Protein AF-A0A7V0UDU9-F1 (afdb_monomer)

Mean predicted aligned error: 9.25 Å

Secondary structure (DSSP, 8-state):
-----------TTTTBHHHHHHHHHHHTHHHH--SSTT--EEEEEEE-TTSSEEEEEEEEEPTTS-EEEEEEEESS-BTTB-SEEEE-TT---HHHHHHHHHHHHSGGGSB----SS-SEEEEEEPPPPHHHHHHHHHHHHHHHHHHHHHSSPP--PPPPPP-

Radius of gyration: 19.04 Å; Cα contacts (8 Å, |Δi|>4): 242; chains: 1; bounding box: 35×57×77 Å

Solvent-accessible surface area (backbone atoms only — not comparable to full-atom values): 9711 Å² total; per-residue (Å²): 140,79,90,76,84,77,81,83,66,86,59,82,60,77,57,17,46,67,50,50,55,52,20,46,49,48,60,40,39,80,53,54,52,84,61,67,101,78,40,38,37,36,38,42,36,32,44,39,97,90,48,49,73,40,34,38,36,36,29,23,34,42,87,85,74,49,76,43,56,34,33,36,34,24,76,60,63,55,99,88,44,67,49,46,73,46,64,33,92,87,37,66,52,72,69,47,47,52,51,51,52,54,49,68,77,47,47,89,81,31,47,65,74,84,70,83,86,51,58,60,51,77,48,80,44,68,76,70,49,78,67,50,35,53,52,19,46,51,51,51,54,50,53,56,50,52,53,55,62,68,72,51,77,75,83,74,77,74,80,81,78,85,129

Foldseek 3Di:
DDDDDDDDDPDLVLQALVLLLLLLCLLCVVLQEPDDDWKKKKKKFFADPVQATQKIWIWIADPVGDIDTQKMAGCCDDPVGHHAIDGDPPGDDPSSSVLCVLCSVPVVRGHGDDPPVDRMDMDMHTNDDPVSNVSSVVSSVVSVVVSVVVPDDDPPPDPPDDD

Sequence (163 aa):
MLKRGLTMTPNTKDDSIERILESAVVVNWADLVAQGPNSVIHIEYGLAPEGALDYLQVWSSTKRGYWLLACSYWMSASPSHGSGVQFANGFESQPLAHILEVVMQHQNLFALPVNLGRPQGLLQIAMPTDKDSKAAAAAINYALNHVNSISSPLPTELPGICL

Structure (mmCIF, N/CA/C/O backbone):
data_AF-A0A7V0UDU9-F1
#
_entry.id   AF-A0A7V0UDU9-F1
#
loop_
_atom_site.group_PDB
_atom_site.id
_atom_site.type_symbol
_atom_site.label_atom_id
_atom_site.label_alt_id
_atom_site.label_comp_id
_atom_site.label_asym_id
_atom_site.label_entity_id
_atom_site.label_seq_id
_atom_site.pdbx_PDB_ins_code
_atom_site.Cartn_x
_atom_site.Cartn_y
_atom_site.Cartn_z
_atom_site.occupancy
_atom_site.B_iso_or_equiv
_atom_site.auth_seq_id
_atom_site.auth_comp_id
_atom_site.auth_asym_id
_atom_site.auth_atom_id
_atom_site.pdbx_PDB_model_num
ATOM 1 N N . MET A 1 1 ? -13.289 39.000 -1.589 1.00 37.94 1 MET A N 1
ATOM 2 C CA . MET A 1 1 ? -13.632 37.903 -2.519 1.00 37.94 1 MET A CA 1
ATOM 3 C C . MET A 1 1 ? -12.640 37.912 -3.673 1.00 37.94 1 MET A C 1
ATOM 5 O O . MET A 1 1 ? -12.704 38.817 -4.489 1.00 37.94 1 MET A O 1
ATOM 9 N N . LEU A 1 2 ? -11.715 36.951 -3.732 1.00 28.67 2 LEU A N 1
ATOM 10 C CA . LEU A 1 2 ? -10.886 36.703 -4.917 1.00 28.67 2 LEU A CA 1
ATOM 11 C C . LEU A 1 2 ? -11.004 35.216 -5.266 1.00 28.67 2 LEU A C 1
ATOM 13 O O . LEU A 1 2 ? -10.522 34.363 -4.525 1.00 28.67 2 LEU A O 1
ATOM 17 N N . LYS A 1 3 ? -11.672 34.916 -6.383 1.00 39.00 3 LYS A N 1
ATOM 18 C CA . LYS A 1 3 ? -11.622 33.603 -7.032 1.00 39.00 3 LYS A CA 1
ATOM 19 C C . LYS A 1 3 ? -10.259 33.494 -7.718 1.00 39.00 3 LYS A C 1
ATOM 21 O O . LYS A 1 3 ? -9.997 34.243 -8.653 1.00 39.00 3 LYS A O 1
ATOM 26 N N . ARG A 1 4 ? -9.396 32.587 -7.261 1.00 35.47 4 ARG A N 1
ATOM 27 C CA . ARG A 1 4 ? -8.240 32.137 -8.045 1.00 35.47 4 ARG A CA 1
ATOM 28 C C . ARG A 1 4 ? -8.629 30.828 -8.714 1.00 35.47 4 ARG A C 1
ATOM 30 O O . ARG A 1 4 ? -8.835 29.828 -8.035 1.00 35.47 4 ARG A O 1
ATOM 37 N N . GLY A 1 5 ? -8.793 30.880 -10.035 1.00 34.88 5 GLY A N 1
ATOM 38 C CA . GLY A 1 5 ? -8.813 29.684 -10.865 1.00 34.88 5 GLY A CA 1
ATOM 39 C C . GLY A 1 5 ? -7.456 29.005 -10.741 1.00 34.88 5 GLY A C 1
ATOM 40 O O . GLY A 1 5 ? -6.428 29.640 -10.969 1.00 34.88 5 GLY A O 1
ATOM 41 N N . LEU A 1 6 ? -7.460 27.747 -10.312 1.00 33.66 6 LEU A N 1
ATOM 42 C CA . LEU A 1 6 ? -6.266 26.924 -10.308 1.00 33.66 6 LEU A CA 1
ATOM 43 C C . LEU A 1 6 ? -6.141 26.325 -11.707 1.00 33.66 6 LEU A C 1
ATOM 45 O O . LEU A 1 6 ? -6.915 25.454 -12.097 1.00 33.66 6 LEU A O 1
ATOM 49 N N . THR A 1 7 ? -5.201 26.859 -12.478 1.00 31.38 7 THR A N 1
ATOM 50 C CA . THR A 1 7 ? -4.651 26.210 -13.666 1.00 31.38 7 THR A CA 1
ATOM 51 C C . THR A 1 7 ? -4.214 24.801 -13.288 1.00 31.38 7 THR A C 1
ATOM 53 O O . THR A 1 7 ? -3.316 24.620 -12.467 1.00 31.38 7 THR A O 1
ATOM 56 N N . MET A 1 8 ? -4.897 23.821 -13.868 1.00 35.00 8 MET A N 1
ATOM 57 C CA . MET A 1 8 ? -4.649 22.398 -13.714 1.00 35.00 8 MET A CA 1
ATOM 58 C C . MET A 1 8 ? -3.386 22.050 -14.507 1.00 35.00 8 MET A C 1
ATOM 60 O O . MET A 1 8 ? -3.442 21.676 -15.674 1.00 35.00 8 MET A O 1
ATOM 64 N N . THR A 1 9 ? -2.222 22.257 -13.896 1.00 30.61 9 THR A N 1
ATOM 65 C CA . THR A 1 9 ? -1.012 21.547 -14.315 1.00 30.61 9 THR A CA 1
ATOM 66 C C . THR A 1 9 ? -1.214 20.079 -13.933 1.00 30.61 9 THR A C 1
ATOM 68 O O . THR A 1 9 ? -1.550 19.850 -12.768 1.00 30.61 9 THR A O 1
ATOM 71 N N . PRO A 1 10 ? -1.053 19.098 -14.842 1.00 37.53 10 PRO A N 1
ATOM 72 C CA . PRO A 1 10 ? -1.081 17.691 -14.461 1.00 37.53 10 PRO A CA 1
ATOM 73 C C . PRO A 1 10 ? 0.034 17.490 -13.438 1.00 37.53 10 PRO A C 1
ATOM 75 O O . PRO A 1 10 ? 1.220 17.647 -13.727 1.00 37.53 10 PRO A O 1
ATOM 78 N N . ASN A 1 11 ? -0.374 17.297 -12.193 1.00 39.25 11 ASN A N 1
ATOM 79 C CA . ASN A 1 11 ? 0.521 17.135 -11.074 1.00 39.25 11 ASN A CA 1
ATOM 80 C C . ASN A 1 11 ? 1.113 15.734 -11.226 1.00 39.25 11 ASN A C 1
ATOM 82 O O . ASN A 1 11 ? 0.418 14.744 -11.045 1.00 39.25 11 ASN A O 1
ATOM 86 N N . THR A 1 12 ? 2.393 15.632 -11.570 1.00 48.03 12 THR A N 1
ATOM 87 C CA . THR A 1 12 ? 3.122 14.364 -11.773 1.00 48.03 12 THR A CA 1
ATOM 88 C C . THR A 1 12 ? 3.185 13.461 -10.528 1.00 48.03 12 THR A C 1
ATOM 90 O O . THR A 1 12 ? 3.803 12.403 -10.563 1.00 48.03 12 THR A O 1
ATOM 93 N N . LYS A 1 13 ? 2.550 13.865 -9.419 1.00 51.09 13 LYS A N 1
ATOM 94 C CA . LYS A 1 13 ? 2.346 13.070 -8.202 1.00 51.09 13 LYS A CA 1
ATOM 95 C C . LYS A 1 13 ? 1.050 12.260 -8.190 1.00 51.09 13 LYS A C 1
ATOM 97 O O . LYS A 1 13 ? 0.936 11.377 -7.347 1.00 51.09 13 LYS A O 1
ATOM 102 N N . ASP A 1 14 ? 0.086 12.558 -9.058 1.00 62.94 14 ASP A N 1
ATOM 103 C CA . ASP A 1 14 ? -1.232 11.917 -8.976 1.00 62.94 14 ASP A CA 1
ATOM 104 C C . ASP A 1 14 ? -1.187 10.451 -9.463 1.00 62.94 14 ASP A C 1
ATOM 106 O O . ASP A 1 14 ? -1.946 9.627 -8.958 1.00 62.94 14 ASP A O 1
ATOM 110 N N . ASP A 1 15 ? -0.205 10.108 -10.309 1.00 76.62 15 ASP A N 1
ATOM 111 C CA . ASP A 1 15 ? 0.033 8.756 -10.845 1.00 76.62 15 ASP A CA 1
ATOM 112 C C . ASP A 1 15 ? 1.286 8.071 -10.249 1.00 76.62 15 ASP A C 1
ATOM 114 O O . ASP A 1 15 ? 1.817 7.112 -10.818 1.00 76.62 15 ASP A O 1
ATOM 118 N N . SER A 1 16 ? 1.832 8.575 -9.132 1.00 90.94 16 SER A N 1
ATOM 119 C CA . SER A 1 16 ? 3.006 7.938 -8.519 1.00 90.94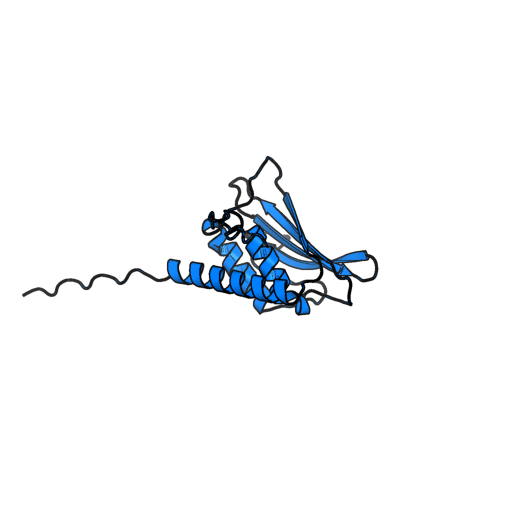 16 SER A CA 1
ATOM 120 C C . SER A 1 16 ? 2.630 6.637 -7.817 1.00 90.94 16 SER A C 1
ATOM 122 O O . SER A 1 16 ? 1.581 6.538 -7.176 1.00 90.94 16 SER A O 1
ATOM 124 N N . ILE A 1 17 ? 3.516 5.639 -7.879 1.00 92.81 17 ILE A N 1
ATOM 125 C CA . ILE A 1 17 ? 3.255 4.353 -7.222 1.00 92.81 17 ILE A CA 1
ATOM 126 C C . ILE A 1 17 ? 3.085 4.529 -5.709 1.00 92.81 17 ILE A C 1
ATOM 128 O O . ILE A 1 17 ? 2.211 3.913 -5.111 1.00 92.81 17 ILE A O 1
ATOM 132 N N . GLU A 1 18 ? 3.834 5.449 -5.095 1.00 93.44 18 GLU A N 1
ATOM 133 C CA . GLU A 1 18 ? 3.696 5.784 -3.674 1.00 93.44 18 GLU A CA 1
ATOM 134 C C . GLU A 1 18 ? 2.290 6.289 -3.335 1.00 93.44 18 GLU A C 1
ATOM 136 O O . GLU A 1 18 ? 1.723 5.901 -2.315 1.00 93.44 18 GLU A O 1
ATOM 141 N N . ARG A 1 19 ? 1.694 7.114 -4.207 1.00 93.81 19 ARG A N 1
ATOM 142 C CA . ARG A 1 19 ? 0.342 7.645 -4.015 1.00 93.81 19 ARG A CA 1
ATOM 143 C C . ARG A 1 19 ? -0.720 6.559 -4.144 1.00 93.81 19 ARG A C 1
ATOM 145 O O . ARG A 1 19 ? -1.710 6.570 -3.407 1.00 93.81 19 ARG A O 1
ATOM 152 N N . ILE A 1 20 ? -0.516 5.618 -5.061 1.00 95.75 20 ILE A N 1
ATOM 153 C CA . ILE A 1 20 ? -1.393 4.458 -5.231 1.00 95.75 20 ILE A CA 1
ATOM 154 C C . ILE A 1 20 ? -1.279 3.511 -4.031 1.00 95.75 20 ILE A C 1
ATOM 156 O O . ILE A 1 20 ? -2.306 3.085 -3.508 1.00 95.75 20 ILE A O 1
ATOM 160 N N . LEU A 1 21 ? -0.069 3.252 -3.528 1.00 96.06 21 LEU A N 1
ATOM 161 C CA . LEU A 1 21 ? 0.158 2.446 -2.324 1.00 96.06 21 LEU A CA 1
ATOM 162 C C . LEU A 1 21 ? -0.465 3.092 -1.075 1.00 96.06 21 LEU A C 1
ATOM 164 O O . LEU A 1 21 ? -1.144 2.414 -0.303 1.00 96.06 21 LEU A O 1
ATOM 168 N N . GLU A 1 22 ? -0.310 4.409 -0.908 1.00 96.50 22 GLU A N 1
ATOM 169 C CA . GLU A 1 22 ? -0.993 5.176 0.141 1.00 96.50 22 GLU A CA 1
ATOM 170 C C . GLU A 1 22 ? -2.517 5.014 0.036 1.00 96.50 22 GLU A C 1
ATOM 172 O O . GLU A 1 22 ? -3.188 4.683 1.014 1.00 96.50 22 GLU A O 1
ATOM 177 N N . SER A 1 23 ? -3.063 5.183 -1.171 1.00 97.00 23 SER A N 1
ATOM 178 C CA . SER A 1 23 ? -4.500 5.057 -1.427 1.00 97.00 23 SER A CA 1
ATOM 179 C C . SER A 1 23 ? -5.016 3.639 -1.162 1.00 97.00 23 SER A C 1
ATOM 181 O O . SER A 1 23 ? -6.111 3.479 -0.626 1.00 97.00 23 SER A O 1
ATOM 183 N N . ALA A 1 24 ? -4.225 2.610 -1.476 1.00 97.06 24 ALA A N 1
ATOM 184 C CA . ALA A 1 24 ? -4.573 1.214 -1.229 1.00 97.06 24 ALA A CA 1
ATOM 185 C C . ALA A 1 24 ? -4.740 0.947 0.271 1.00 97.06 24 ALA A C 1
ATOM 187 O O . ALA A 1 24 ? -5.724 0.336 0.686 1.00 97.06 24 ALA A O 1
ATOM 188 N N . VAL A 1 25 ? -3.824 1.465 1.092 1.00 96.25 25 VAL A N 1
ATOM 189 C CA . VAL A 1 25 ? -3.932 1.388 2.553 1.00 96.25 25 VAL A CA 1
ATOM 190 C C . VAL A 1 25 ? -5.138 2.171 3.067 1.00 96.25 25 VAL A C 1
ATOM 192 O O . VAL A 1 25 ? -5.873 1.662 3.909 1.00 96.25 25 VAL A O 1
ATOM 195 N N . VAL A 1 26 ? -5.377 3.382 2.558 1.00 96.06 26 VAL A N 1
ATOM 196 C CA . VAL A 1 26 ? -6.511 4.218 2.987 1.00 96.06 26 VAL A CA 1
ATOM 197 C C . VAL A 1 26 ? -7.857 3.541 2.702 1.00 96.06 26 VAL A C 1
ATOM 199 O O . VAL A 1 26 ? -8.735 3.543 3.562 1.00 96.06 26 VAL A O 1
ATOM 202 N N . VAL A 1 27 ? -8.030 2.931 1.526 1.00 96.50 27 VAL A N 1
ATOM 203 C CA . VAL A 1 27 ? -9.276 2.225 1.167 1.00 96.50 27 VAL A CA 1
ATOM 204 C C . VAL A 1 27 ? -9.492 0.983 2.036 1.00 96.50 27 VAL A C 1
ATOM 206 O O . VAL A 1 27 ? -10.629 0.673 2.381 1.00 96.50 27 VAL A O 1
ATOM 209 N N . ASN A 1 28 ? -8.413 0.309 2.438 1.00 96.06 28 ASN A N 1
ATOM 210 C CA . ASN A 1 28 ? -8.456 -0.915 3.244 1.00 96.06 28 ASN A CA 1
ATOM 211 C C . ASN A 1 28 ? -8.161 -0.658 4.730 1.00 96.06 28 ASN A C 1
ATOM 213 O O . ASN A 1 28 ? -7.767 -1.562 5.465 1.00 96.06 28 ASN A O 1
ATOM 217 N N . TRP A 1 29 ? -8.356 0.580 5.193 1.00 93.75 29 TRP A N 1
ATOM 218 C CA . TRP A 1 29 ? -7.988 0.997 6.545 1.00 93.75 29 TRP A CA 1
ATOM 219 C C . TRP A 1 29 ? -8.661 0.151 7.633 1.00 93.75 29 TRP A C 1
ATOM 221 O O . TRP A 1 29 ? -8.031 -0.192 8.629 1.00 93.75 29 TRP A O 1
ATOM 231 N N . ALA A 1 30 ? -9.932 -0.216 7.436 1.00 92.06 30 ALA A N 1
ATOM 232 C CA . ALA A 1 30 ? -10.698 -1.006 8.401 1.00 92.06 30 ALA A CA 1
ATOM 233 C C . ALA A 1 30 ? -10.084 -2.391 8.666 1.00 92.06 30 ALA A C 1
ATOM 235 O O . ALA A 1 30 ? -10.114 -2.853 9.805 1.00 92.06 30 ALA A O 1
ATOM 236 N N . ASP A 1 31 ? -9.482 -3.005 7.647 1.00 92.19 31 ASP A N 1
ATOM 237 C CA . ASP A 1 31 ? -8.863 -4.330 7.747 1.00 92.19 31 ASP A CA 1
ATOM 238 C C . ASP A 1 31 ? -7.454 -4.263 8.354 1.00 92.19 31 ASP A C 1
ATOM 240 O O . ASP A 1 31 ? -6.938 -5.248 8.879 1.00 92.19 31 ASP A O 1
ATOM 244 N N . LEU A 1 32 ? -6.813 -3.093 8.280 1.00 90.00 32 LEU A N 1
ATOM 245 C CA . LEU A 1 32 ? -5.419 -2.888 8.671 1.00 90.00 32 LEU A CA 1
ATOM 246 C C . LEU A 1 32 ? -5.245 -2.296 10.069 1.00 90.00 32 LEU A C 1
ATOM 248 O O . LEU A 1 32 ? -4.126 -2.241 10.574 1.00 90.00 32 LEU A O 1
ATOM 252 N N . VAL A 1 33 ? -6.317 -1.850 10.720 1.00 83.88 33 VAL A N 1
ATOM 253 C CA . VAL A 1 33 ? -6.231 -1.285 12.067 1.00 83.88 33 VAL A CA 1
ATOM 254 C C . VAL A 1 33 ? -6.563 -2.341 13.099 1.00 83.88 33 VAL A C 1
ATOM 256 O O . VAL A 1 33 ? -7.725 -2.638 13.360 1.00 83.88 33 VAL A O 1
ATOM 259 N N . ALA A 1 34 ? -5.522 -2.846 13.762 1.00 66.56 34 ALA A N 1
ATOM 260 C CA . ALA A 1 34 ? -5.706 -3.859 14.789 1.00 66.56 34 ALA A CA 1
ATOM 261 C C . ALA A 1 34 ? -6.596 -3.356 15.933 1.00 66.56 34 ALA A C 1
ATOM 263 O O . ALA A 1 34 ? -7.490 -4.086 16.342 1.00 66.56 34 ALA A O 1
ATOM 264 N N . GLN A 1 35 ? -6.372 -2.155 16.495 1.00 61.16 35 GLN A N 1
ATOM 265 C CA . GLN A 1 35 ? -7.097 -1.707 17.696 1.00 61.16 35 GLN A CA 1
ATOM 266 C C . GLN A 1 35 ? -7.074 -0.171 17.897 1.00 61.16 35 GLN A C 1
ATOM 268 O O . GLN A 1 35 ? -6.187 0.351 18.566 1.00 61.16 35 GLN A O 1
ATOM 273 N N . GLY A 1 36 ? -8.120 0.552 17.479 1.00 61.81 36 GLY A N 1
ATOM 274 C CA . GLY A 1 36 ? -8.524 1.847 18.070 1.00 61.81 36 GLY A CA 1
ATOM 275 C C . GLY A 1 36 ? -8.105 3.162 17.375 1.00 61.81 36 GLY A C 1
ATOM 276 O O . GLY A 1 36 ? -7.397 3.149 16.377 1.00 61.81 36 GLY A O 1
ATOM 277 N N . PRO A 1 37 ? -8.556 4.317 17.916 1.00 61.66 37 PRO A N 1
ATOM 278 C CA . PRO A 1 37 ? -8.733 5.577 17.171 1.00 61.66 37 PRO A CA 1
ATOM 279 C C . PRO A 1 37 ? -7.474 6.415 16.870 1.00 61.66 37 PRO A C 1
ATOM 281 O O . PRO A 1 37 ? -7.613 7.563 16.482 1.00 61.66 37 PRO A O 1
ATOM 284 N N . ASN A 1 38 ? -6.260 5.881 17.021 1.00 71.69 38 ASN A N 1
ATOM 285 C CA . ASN A 1 38 ? -5.005 6.605 16.739 1.00 71.69 38 ASN A CA 1
ATOM 286 C C . ASN A 1 38 ? -3.973 5.709 16.039 1.00 71.69 38 ASN A C 1
ATOM 288 O O . ASN A 1 38 ? -2.765 5.851 16.242 1.00 71.69 38 ASN A O 1
ATOM 292 N N . SER A 1 39 ? -4.441 4.723 15.280 1.00 81.62 39 SER A N 1
ATOM 293 C CA . SER A 1 39 ? -3.550 3.891 14.489 1.00 81.62 39 SER A CA 1
ATOM 294 C C . SER A 1 39 ? -2.872 4.720 13.405 1.00 81.62 39 SER A C 1
ATOM 296 O O . SER A 1 39 ? -3.452 5.607 12.780 1.00 81.62 39 SER A O 1
ATOM 298 N N . VAL A 1 40 ? -1.605 4.408 13.205 1.00 90.62 40 VAL A N 1
ATOM 299 C CA . VAL A 1 40 ? -0.784 4.896 12.111 1.00 90.62 40 VAL A CA 1
ATOM 300 C C . VAL A 1 40 ? -0.378 3.658 11.344 1.00 90.62 40 VAL A C 1
ATOM 302 O O . VAL A 1 40 ? -0.020 2.648 11.952 1.00 90.62 40 VAL A O 1
ATOM 305 N N . ILE A 1 41 ? -0.436 3.732 10.026 1.00 93.69 41 ILE A N 1
ATOM 306 C CA . ILE A 1 41 ? 0.117 2.700 9.163 1.00 93.69 41 ILE A CA 1
ATOM 307 C C . ILE A 1 41 ? 1.386 3.262 8.548 1.00 93.69 41 ILE A C 1
ATOM 309 O O . ILE A 1 41 ? 1.443 4.444 8.212 1.00 93.69 41 ILE A O 1
ATOM 313 N N . HIS A 1 42 ? 2.412 2.436 8.413 1.00 94.69 42 HIS A N 1
ATOM 314 C CA . HIS A 1 42 ? 3.516 2.771 7.530 1.00 94.69 42 HIS A CA 1
ATOM 315 C C . HIS A 1 42 ? 3.724 1.699 6.470 1.00 94.69 42 HIS A C 1
ATOM 317 O O . HIS A 1 42 ? 3.366 0.533 6.645 1.00 94.69 42 HIS A O 1
ATOM 323 N N . ILE A 1 43 ? 4.267 2.142 5.350 1.00 96.25 43 ILE A N 1
ATOM 324 C CA . ILE A 1 43 ? 4.623 1.314 4.216 1.00 96.25 43 ILE A CA 1
ATOM 325 C C . ILE A 1 43 ? 6.128 1.439 4.059 1.00 96.25 43 ILE A C 1
ATOM 327 O O . ILE A 1 43 ? 6.618 2.522 3.745 1.00 96.25 43 ILE A O 1
ATOM 331 N N . GLU A 1 44 ? 6.847 0.352 4.288 1.00 96.62 44 GLU A N 1
ATOM 332 C CA . GLU A 1 44 ? 8.259 0.234 3.946 1.00 96.62 44 GLU A CA 1
ATOM 333 C C . GLU A 1 44 ? 8.377 -0.452 2.588 1.00 96.62 44 GLU A C 1
ATOM 335 O O . GLU A 1 44 ? 7.662 -1.414 2.316 1.00 96.62 44 GLU A O 1
ATOM 340 N N . TYR A 1 45 ? 9.262 0.029 1.725 1.00 95.56 45 TYR A N 1
ATOM 341 C CA . TYR A 1 45 ? 9.533 -0.623 0.450 1.00 95.56 45 TYR A CA 1
ATOM 342 C C . TYR A 1 45 ? 11.014 -0.546 0.104 1.00 95.56 45 TYR A C 1
ATOM 344 O O . TYR A 1 45 ? 11.705 0.405 0.476 1.00 95.56 45 TYR A O 1
ATOM 352 N N . GLY A 1 46 ? 11.489 -1.548 -0.627 1.00 93.50 46 GLY A N 1
ATOM 353 C CA . GLY A 1 46 ? 12.837 -1.587 -1.181 1.00 93.50 46 GLY A CA 1
ATOM 354 C C . GLY A 1 46 ? 12.818 -1.505 -2.696 1.00 93.50 46 GLY A C 1
ATOM 355 O O . GLY A 1 46 ? 11.873 -1.969 -3.332 1.00 93.50 46 GLY A O 1
ATOM 356 N N . LEU A 1 47 ? 13.868 -0.924 -3.268 1.00 91.75 47 LEU A N 1
ATOM 357 C CA . LEU A 1 47 ? 14.071 -0.837 -4.707 1.00 91.75 47 LEU A CA 1
ATOM 358 C C . LEU A 1 47 ? 15.130 -1.843 -5.158 1.00 91.75 47 LEU A C 1
ATOM 360 O O . LEU A 1 47 ? 16.199 -1.951 -4.553 1.00 91.75 47 LEU A O 1
ATOM 364 N N . ALA A 1 48 ? 14.852 -2.515 -6.267 1.00 89.31 48 ALA A N 1
ATOM 365 C CA . ALA A 1 48 ? 15.837 -3.277 -7.012 1.00 89.31 48 ALA A CA 1
ATOM 366 C C . ALA A 1 48 ? 16.868 -2.332 -7.675 1.00 89.31 48 ALA A C 1
ATOM 368 O O . ALA A 1 48 ? 16.611 -1.127 -7.812 1.00 89.31 48 ALA A O 1
ATOM 369 N N . PRO A 1 49 ? 18.043 -2.832 -8.108 1.00 84.94 49 PRO A N 1
ATOM 370 C CA . PRO A 1 49 ? 19.064 -2.018 -8.779 1.00 84.94 49 PRO A CA 1
ATOM 371 C C . PRO A 1 49 ? 18.556 -1.236 -10.003 1.00 84.94 49 PRO A C 1
ATOM 373 O O . PRO A 1 49 ? 19.031 -0.136 -10.275 1.00 84.94 49 PRO A O 1
ATOM 376 N N . GLU A 1 50 ? 17.574 -1.781 -10.717 1.00 84.44 50 GLU A N 1
ATOM 377 C CA . GLU A 1 50 ? 16.884 -1.170 -11.857 1.00 84.44 50 GLU A CA 1
ATOM 378 C C . GLU A 1 50 ? 15.894 -0.055 -11.473 1.00 84.44 50 GLU A C 1
ATOM 380 O O . GLU A 1 50 ? 15.395 0.653 -12.345 1.00 84.44 50 GLU A O 1
ATOM 385 N N . GLY A 1 51 ? 15.622 0.127 -10.178 1.00 85.38 51 GLY A N 1
ATOM 386 C CA . GLY A 1 51 ? 14.761 1.179 -9.638 1.00 85.38 51 GLY A CA 1
ATOM 387 C C . GLY A 1 51 ? 13.287 0.802 -9.462 1.00 85.38 51 GLY A C 1
ATOM 388 O O . GLY A 1 51 ? 12.536 1.615 -8.926 1.00 85.38 51 GLY A O 1
ATOM 389 N N . ALA A 1 52 ? 12.868 -0.402 -9.865 1.00 90.81 52 ALA A N 1
ATOM 390 C CA . ALA A 1 52 ? 11.545 -0.948 -9.546 1.00 90.81 52 ALA A CA 1
ATOM 391 C C . ALA A 1 52 ? 11.449 -1.342 -8.063 1.00 90.81 52 ALA A C 1
ATOM 393 O O . ALA A 1 52 ? 12.471 -1.621 -7.438 1.00 90.81 52 ALA A O 1
ATOM 394 N N . LEU A 1 53 ? 10.243 -1.383 -7.490 1.00 93.62 53 LEU A N 1
ATOM 395 C CA . LEU A 1 53 ? 10.054 -1.902 -6.135 1.00 93.62 53 LEU A CA 1
ATOM 396 C C . LEU A 1 53 ? 10.267 -3.417 -6.146 1.00 93.62 53 LEU A C 1
ATOM 398 O O . LEU A 1 53 ? 9.598 -4.137 -6.885 1.00 93.62 53 LEU A O 1
ATOM 402 N N . ASP A 1 54 ? 11.168 -3.880 -5.288 1.00 93.94 54 ASP A N 1
ATOM 403 C CA . ASP A 1 54 ? 11.481 -5.295 -5.069 1.00 93.94 54 ASP A CA 1
ATOM 404 C C . ASP A 1 54 ? 10.575 -5.908 -3.993 1.00 93.94 54 ASP A C 1
ATOM 406 O O . ASP A 1 54 ? 10.093 -7.039 -4.107 1.00 93.94 54 ASP A O 1
ATOM 410 N N . TYR A 1 55 ? 10.282 -5.121 -2.955 1.00 95.94 55 TYR A N 1
ATOM 411 C CA . TYR A 1 55 ? 9.419 -5.538 -1.860 1.00 95.94 55 TYR A CA 1
ATOM 412 C C . TYR A 1 55 ? 8.623 -4.383 -1.265 1.00 95.94 55 TYR A C 1
ATOM 414 O O . TYR A 1 55 ? 8.982 -3.212 -1.394 1.00 95.94 55 TYR A O 1
ATOM 422 N N . LEU A 1 56 ? 7.564 -4.755 -0.553 1.00 96.81 56 LEU A N 1
ATOM 423 C CA . LEU A 1 56 ? 6.692 -3.886 0.221 1.00 96.81 56 LEU A CA 1
ATOM 424 C C . LEU A 1 56 ? 6.376 -4.547 1.565 1.00 96.81 56 LEU A C 1
ATOM 426 O O . LEU A 1 56 ? 6.119 -5.747 1.625 1.00 96.81 56 LEU A O 1
ATOM 430 N N . GLN A 1 57 ? 6.308 -3.771 2.637 1.00 97.88 57 GLN A N 1
ATOM 431 C CA . GLN A 1 57 ? 5.795 -4.195 3.932 1.00 97.88 57 GLN A CA 1
ATOM 432 C C . GLN A 1 57 ? 4.856 -3.131 4.490 1.00 97.88 57 GLN A C 1
ATOM 434 O O . GLN A 1 57 ? 5.217 -1.962 4.606 1.00 97.88 57 GLN A O 1
ATOM 439 N N . VAL A 1 58 ? 3.647 -3.544 4.855 1.00 97.44 58 VAL A N 1
ATOM 440 C CA . VAL A 1 58 ? 2.644 -2.696 5.495 1.00 97.44 58 VAL A CA 1
ATOM 441 C C . VAL A 1 58 ? 2.620 -3.040 6.971 1.00 97.44 58 VAL A C 1
ATOM 443 O O . VAL A 1 58 ? 2.369 -4.192 7.334 1.00 97.44 58 VAL A O 1
ATOM 446 N N . TRP A 1 59 ? 2.826 -2.050 7.834 1.00 96.00 59 TRP A N 1
ATOM 447 C CA . TRP A 1 59 ? 2.750 -2.259 9.273 1.00 96.00 59 TRP A CA 1
ATOM 448 C C . TRP A 1 59 ? 1.753 -1.328 9.935 1.00 96.00 59 TRP A C 1
ATOM 450 O O . TRP A 1 59 ? 1.694 -0.135 9.644 1.00 96.00 59 TRP A O 1
ATOM 460 N N . SER A 1 60 ? 1.012 -1.884 10.887 1.00 93.44 60 SER A N 1
ATOM 461 C CA . SER A 1 60 ? 0.074 -1.155 11.729 1.00 93.44 60 SER A CA 1
ATOM 462 C C . SER A 1 60 ? 0.707 -0.859 13.077 1.00 93.44 60 SER A C 1
ATOM 464 O O . SER A 1 60 ? 1.250 -1.750 13.738 1.00 93.44 60 SER A O 1
ATOM 466 N N . SER A 1 61 ? 0.555 0.375 13.546 1.00 91.00 61 SER A N 1
ATOM 467 C CA . SER A 1 61 ? 0.842 0.705 14.934 1.00 91.00 61 SER A CA 1
ATOM 468 C C . SER A 1 61 ? -0.229 0.123 15.858 1.00 91.00 61 SER A C 1
ATOM 470 O O . SER A 1 61 ? -1.398 -0.054 15.498 1.00 91.00 61 SER A O 1
ATOM 472 N N . THR A 1 62 ? 0.181 -0.192 17.080 1.00 84.81 62 THR A N 1
ATOM 473 C CA . THR A 1 62 ? -0.705 -0.617 18.165 1.00 84.81 62 THR A CA 1
ATOM 474 C C . THR A 1 62 ? -0.935 0.531 19.143 1.00 84.81 62 THR A C 1
ATOM 476 O O . THR A 1 62 ? -0.125 1.453 19.241 1.00 84.81 62 THR A O 1
ATOM 479 N N . LYS A 1 63 ? -1.975 0.432 19.985 1.00 79.75 63 LYS A N 1
ATOM 480 C CA . LYS A 1 63 ? -2.210 1.396 21.084 1.00 79.75 63 LYS A CA 1
ATOM 481 C C . LYS A 1 63 ? -1.015 1.567 22.030 1.00 79.75 63 LYS A C 1
ATOM 483 O O . LYS A 1 63 ? -0.934 2.569 22.728 1.00 79.75 63 LYS A O 1
ATOM 488 N N . ARG A 1 64 ? -0.129 0.568 22.102 1.00 80.62 64 ARG A N 1
ATOM 489 C CA . ARG A 1 64 ? 1.051 0.559 22.979 1.00 80.62 64 ARG A CA 1
ATOM 490 C C . ARG A 1 64 ? 2.321 1.069 22.287 1.00 80.62 64 ARG A C 1
ATOM 492 O O . ARG A 1 64 ? 3.376 1.048 22.904 1.00 80.62 64 ARG A O 1
ATOM 499 N N . GLY A 1 65 ? 2.226 1.511 21.031 1.00 81.12 65 GLY A N 1
ATOM 500 C CA . GLY A 1 65 ? 3.346 2.078 20.276 1.00 81.12 65 GLY A CA 1
ATOM 501 C C . GLY A 1 65 ? 4.258 1.057 19.587 1.00 81.12 65 GLY A C 1
ATOM 502 O O . GLY A 1 65 ? 5.239 1.459 18.972 1.00 81.12 65 GLY A O 1
ATOM 503 N N . TYR A 1 66 ? 3.949 -0.243 19.651 1.00 86.75 66 TYR A N 1
ATOM 504 C CA . TYR A 1 66 ? 4.643 -1.266 18.857 1.00 86.75 66 TYR A CA 1
ATOM 505 C C . TYR A 1 66 ? 4.057 -1.369 17.448 1.00 86.75 66 TYR A C 1
ATOM 507 O O . TYR A 1 66 ? 2.876 -1.063 17.259 1.00 86.75 66 TYR A O 1
ATOM 515 N N . TRP A 1 67 ? 4.861 -1.859 16.505 1.00 91.81 67 TRP A N 1
ATOM 516 C CA . TRP A 1 67 ? 4.481 -2.104 15.114 1.00 91.81 67 TRP A CA 1
ATOM 517 C C . TRP A 1 67 ? 4.230 -3.590 14.874 1.00 91.81 67 TRP A C 1
ATOM 519 O O . TRP A 1 67 ? 5.029 -4.431 15.284 1.00 91.81 67 TRP A O 1
ATOM 529 N N . LEU A 1 68 ? 3.122 -3.906 14.209 1.00 93.56 68 LEU A N 1
ATOM 530 C CA . LEU A 1 68 ? 2.795 -5.254 13.756 1.00 93.56 68 LEU A CA 1
ATOM 531 C C . LEU A 1 68 ? 2.782 -5.274 12.233 1.00 93.56 68 LEU A C 1
ATOM 533 O O . LEU A 1 68 ? 2.101 -4.456 11.615 1.00 93.56 68 LEU A O 1
ATOM 537 N N . LEU A 1 69 ? 3.506 -6.224 11.640 1.00 95.56 69 LEU A N 1
ATOM 538 C CA . LEU A 1 69 ? 3.451 -6.464 10.201 1.00 95.56 69 LEU A CA 1
ATOM 539 C C . LEU A 1 69 ? 2.041 -6.941 9.843 1.00 95.56 69 LEU A C 1
ATOM 541 O O . LEU A 1 69 ? 1.612 -7.986 10.334 1.00 95.56 69 LEU A O 1
ATOM 545 N N . ALA A 1 70 ? 1.332 -6.181 9.016 1.00 95.62 70 ALA A N 1
ATOM 546 C CA . ALA A 1 70 ? 0.022 -6.567 8.513 1.00 95.62 70 ALA A CA 1
ATOM 547 C C . ALA A 1 70 ? 0.174 -7.488 7.305 1.00 95.62 70 ALA A C 1
ATOM 549 O O . ALA A 1 70 ? -0.336 -8.608 7.303 1.00 95.62 70 ALA A O 1
ATOM 550 N N . CYS A 1 71 ? 0.948 -7.050 6.315 1.00 97.25 71 CYS A N 1
ATOM 551 C CA . CYS A 1 71 ? 1.323 -7.875 5.179 1.00 97.25 71 CYS A CA 1
ATOM 552 C C . CYS A 1 71 ? 2.659 -7.452 4.577 1.00 97.25 71 CYS A C 1
ATOM 554 O O . CYS A 1 71 ? 3.133 -6.333 4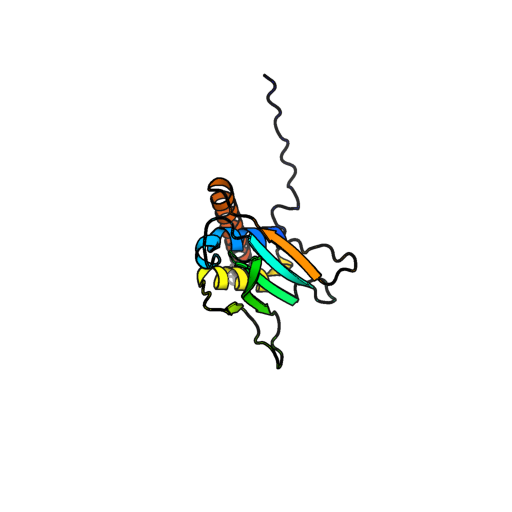.771 1.00 97.25 71 CYS A O 1
ATOM 556 N N . SER A 1 72 ? 3.249 -8.365 3.819 1.00 97.69 72 SER A N 1
ATOM 557 C CA . SER A 1 72 ? 4.370 -8.101 2.927 1.00 97.69 72 SER A CA 1
ATOM 558 C C . SER A 1 72 ? 4.015 -8.496 1.503 1.00 97.69 72 SER A C 1
ATOM 560 O O . SER A 1 72 ? 3.223 -9.415 1.307 1.00 97.69 72 SER A O 1
ATOM 562 N N . TYR A 1 73 ? 4.643 -7.851 0.531 1.00 97.88 73 TYR A N 1
ATOM 563 C CA . TYR A 1 73 ? 4.661 -8.275 -0.858 1.00 97.88 73 TYR A CA 1
ATOM 564 C C . TYR A 1 73 ? 6.109 -8.393 -1.325 1.00 97.88 73 TYR A C 1
ATOM 566 O O . TYR A 1 73 ? 6.895 -7.473 -1.097 1.00 97.88 73 TYR A O 1
ATOM 574 N N . TRP A 1 74 ? 6.443 -9.481 -2.013 1.00 97.25 74 TRP A N 1
ATOM 575 C CA . TRP A 1 74 ? 7.754 -9.673 -2.637 1.00 97.25 74 TRP A CA 1
ATOM 576 C C . TRP A 1 74 ? 7.602 -9.947 -4.131 1.00 97.25 74 TRP A C 1
ATOM 578 O O . TRP A 1 74 ? 6.783 -10.779 -4.522 1.00 97.25 74 TRP A O 1
ATOM 588 N N . MET A 1 75 ? 8.404 -9.285 -4.969 1.00 95.69 75 MET A N 1
ATOM 589 C CA . MET A 1 75 ? 8.403 -9.541 -6.416 1.00 95.69 75 MET A CA 1
ATOM 590 C C . MET A 1 75 ? 8.918 -10.942 -6.756 1.00 95.69 75 MET A C 1
ATOM 592 O O . MET A 1 75 ? 8.429 -11.573 -7.690 1.00 95.69 75 MET A O 1
ATOM 596 N N . SER A 1 76 ? 9.882 -11.444 -5.983 1.00 93.19 76 SER A N 1
ATOM 597 C CA . SER A 1 76 ? 10.497 -12.757 -6.179 1.00 93.19 76 SER A CA 1
ATOM 598 C C . SER A 1 76 ? 10.497 -13.566 -4.888 1.00 93.19 76 SER A C 1
ATOM 600 O O . SER A 1 76 ? 10.611 -13.020 -3.795 1.00 93.19 76 SER A O 1
ATOM 602 N N . ALA A 1 77 ? 10.381 -14.886 -5.016 1.00 93.44 77 ALA A N 1
ATOM 603 C CA . ALA A 1 77 ? 10.490 -15.789 -3.880 1.00 93.44 77 ALA A CA 1
ATOM 604 C C . ALA A 1 77 ? 11.961 -16.019 -3.504 1.00 93.44 77 ALA A C 1
ATOM 606 O O . ALA A 1 77 ? 12.848 -16.050 -4.359 1.00 93.44 77 ALA A O 1
ATOM 607 N N . SER A 1 78 ? 12.207 -16.272 -2.224 1.00 91.06 78 SER A N 1
ATOM 608 C CA . SER A 1 78 ? 13.496 -16.702 -1.689 1.00 91.06 78 SER A CA 1
ATOM 609 C C . SER A 1 78 ? 13.295 -17.809 -0.642 1.00 91.06 78 SER A C 1
ATOM 611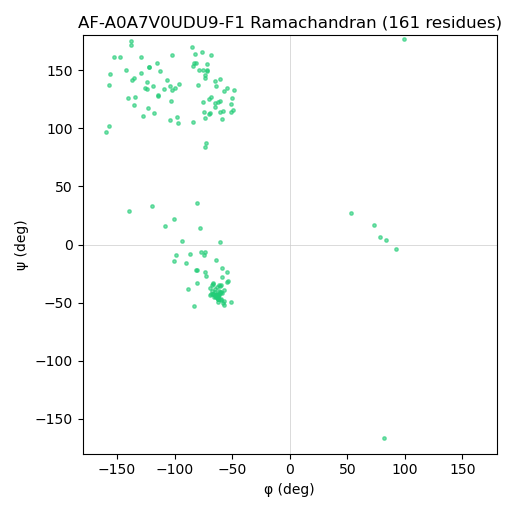 O O . SER A 1 78 ? 12.163 -18.113 -0.263 1.00 91.06 78 SER A O 1
ATOM 613 N N . PRO A 1 79 ? 14.366 -18.414 -0.100 1.00 92.62 79 PRO A N 1
ATOM 614 C CA . PRO A 1 79 ? 14.227 -19.378 0.990 1.00 92.62 79 PRO A CA 1
ATOM 615 C C . PRO A 1 79 ? 13.548 -18.823 2.255 1.00 92.62 79 PRO A C 1
ATOM 617 O O . PRO A 1 79 ? 13.079 -19.611 3.072 1.00 92.62 79 PRO A O 1
ATOM 620 N N . SER A 1 80 ? 13.517 -17.497 2.449 1.00 87.94 80 SER A N 1
ATOM 621 C CA . SER A 1 80 ? 12.935 -16.862 3.640 1.00 87.94 80 SER A CA 1
ATOM 622 C C . SER A 1 80 ? 11.530 -16.290 3.430 1.00 87.94 80 SER A C 1
ATOM 624 O O . SER A 1 80 ? 10.864 -15.987 4.419 1.00 87.94 80 SER A O 1
ATOM 626 N N . HIS A 1 81 ? 11.068 -16.144 2.185 1.00 88.75 81 HIS A N 1
ATOM 627 C CA . HIS A 1 81 ? 9.767 -15.552 1.859 1.00 88.75 81 HIS A CA 1
ATOM 628 C C . HIS A 1 81 ? 9.243 -16.026 0.498 1.00 88.75 81 HIS A C 1
ATOM 630 O O . HIS A 1 81 ? 10.011 -16.245 -0.436 1.00 88.75 81 HIS A O 1
ATOM 636 N N . GLY A 1 82 ? 7.922 -16.163 0.372 1.00 92.56 82 GLY A N 1
ATOM 637 C CA . GLY A 1 82 ? 7.275 -16.380 -0.925 1.00 92.56 82 GLY A CA 1
ATOM 638 C C . GLY A 1 82 ? 7.188 -15.091 -1.747 1.00 92.56 82 GLY A C 1
ATOM 639 O O . GLY A 1 82 ? 7.360 -14.003 -1.205 1.00 92.56 82 GLY A O 1
ATOM 640 N N . SER A 1 83 ? 6.899 -15.221 -3.044 1.00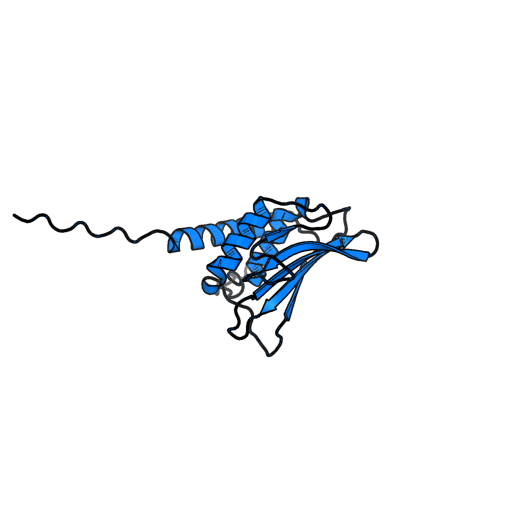 95.50 83 SER A N 1
ATOM 641 C CA . SER A 1 83 ? 6.498 -14.095 -3.898 1.00 95.50 83 SER A CA 1
ATOM 642 C C . SER A 1 83 ? 5.009 -13.783 -3.735 1.00 95.50 83 SER A C 1
ATOM 644 O O . SER A 1 83 ? 4.220 -14.673 -3.409 1.00 95.50 83 SER A O 1
ATOM 646 N N . GLY A 1 84 ? 4.619 -12.550 -4.047 1.00 96.81 84 GLY A N 1
ATOM 647 C CA . GLY A 1 84 ? 3.249 -12.067 -3.898 1.00 96.81 84 GLY A CA 1
ATOM 648 C C . GLY A 1 84 ? 2.938 -11.636 -2.466 1.00 96.81 84 GLY A C 1
ATOM 649 O O . GLY A 1 84 ? 3.838 -11.444 -1.643 1.00 96.81 84 GLY A O 1
ATOM 650 N N . VAL A 1 85 ? 1.650 -11.453 -2.172 1.00 97.25 85 VAL A N 1
ATOM 651 C CA . VAL A 1 85 ? 1.199 -10.968 -0.863 1.00 97.25 85 VAL A CA 1
ATOM 652 C C . VAL A 1 85 ? 1.183 -12.074 0.197 1.00 97.25 85 VAL A C 1
ATOM 654 O O . VAL A 1 85 ? 0.691 -13.180 -0.024 1.00 97.25 85 VAL A O 1
ATOM 657 N N . GLN A 1 86 ? 1.654 -11.747 1.396 1.00 97.19 86 GLN A N 1
ATOM 658 C CA . GLN A 1 86 ? 1.573 -12.601 2.574 1.00 97.19 86 GLN A CA 1
ATOM 659 C C . GLN A 1 86 ? 1.137 -11.772 3.780 1.00 97.19 86 GLN A C 1
ATOM 661 O O . GLN A 1 86 ? 1.822 -10.826 4.168 1.00 97.19 86 GLN A O 1
ATOM 666 N N . PHE A 1 87 ? 0.007 -12.133 4.385 1.00 96.75 87 PHE A N 1
ATOM 667 C CA . PHE A 1 87 ? -0.450 -11.520 5.631 1.00 96.75 87 PHE A CA 1
ATOM 668 C C . PHE A 1 87 ? 0.193 -12.172 6.857 1.00 96.75 87 PHE A C 1
ATOM 670 O O . PHE A 1 87 ? 0.575 -13.344 6.842 1.00 96.75 87 PHE A O 1
ATOM 677 N N . ALA A 1 88 ? 0.300 -11.399 7.934 1.00 94.75 88 ALA A N 1
ATOM 678 C CA . ALA A 1 88 ? 0.875 -11.822 9.202 1.00 94.75 88 ALA A CA 1
ATOM 679 C C . ALA A 1 88 ? 0.042 -11.299 10.378 1.00 94.75 88 ALA A C 1
ATOM 681 O O . ALA A 1 88 ? -0.880 -10.513 10.204 1.00 94.75 88 ALA A O 1
ATOM 682 N N . ASN A 1 89 ? 0.363 -11.748 11.596 1.00 93.00 89 ASN A N 1
ATOM 683 C CA . ASN A 1 89 ? -0.195 -11.220 12.851 1.00 93.00 89 ASN A CA 1
ATOM 684 C C . ASN A 1 89 ? -1.738 -11.185 12.932 1.00 93.00 89 ASN A C 1
ATOM 686 O O . ASN A 1 89 ? -2.298 -10.374 13.666 1.00 93.00 89 ASN A O 1
ATOM 690 N N . GLY A 1 90 ? -2.416 -12.080 12.204 1.00 91.56 90 GLY A N 1
ATOM 691 C CA . GLY A 1 90 ? -3.879 -12.189 12.185 1.00 91.56 90 GLY A CA 1
ATOM 692 C C . GLY A 1 90 ? -4.593 -11.149 11.319 1.00 91.56 90 GLY A C 1
ATOM 693 O O . GLY A 1 90 ? -5.818 -11.096 11.356 1.00 91.56 90 GLY A O 1
ATOM 694 N N . PHE A 1 91 ? -3.857 -10.335 10.560 1.00 93.44 91 PHE A N 1
ATOM 695 C CA . PHE A 1 91 ? -4.439 -9.457 9.549 1.00 93.44 91 PHE A CA 1
ATOM 696 C C . PHE A 1 91 ? -4.859 -10.258 8.315 1.00 93.44 91 PHE A C 1
ATOM 698 O O . PHE A 1 91 ? -4.239 -11.264 7.978 1.00 93.44 91 PHE A O 1
ATOM 705 N N . GLU A 1 92 ? -5.887 -9.782 7.622 1.00 95.00 92 GLU A N 1
ATOM 706 C CA . GLU A 1 92 ? -6.332 -10.314 6.338 1.00 95.00 92 GLU A CA 1
ATOM 707 C C . GLU A 1 92 ? -7.109 -9.223 5.598 1.00 95.00 92 GLU A C 1
ATOM 709 O O . GLU A 1 92 ? -7.908 -8.513 6.204 1.00 95.00 92 GLU A O 1
ATOM 714 N N . SER A 1 93 ? -6.878 -9.073 4.295 1.00 96.38 93 SER A N 1
ATOM 715 C CA . SER A 1 93 ? -7.674 -8.185 3.444 1.00 96.38 93 SER A CA 1
ATOM 716 C C . SER A 1 93 ? -7.579 -8.638 1.991 1.00 96.38 93 SER A C 1
ATOM 718 O O . SER A 1 93 ? -6.584 -8.399 1.301 1.00 96.38 93 SER A O 1
ATOM 720 N N . GLN A 1 94 ? -8.620 -9.319 1.513 1.00 96.69 94 GLN A N 1
ATOM 721 C CA . GLN A 1 94 ? -8.694 -9.771 0.123 1.00 96.69 94 GLN A CA 1
ATOM 722 C C . GLN A 1 94 ? -8.679 -8.605 -0.888 1.00 96.69 94 GLN A C 1
ATOM 724 O O . GLN A 1 94 ? -7.981 -8.725 -1.900 1.00 96.69 94 GLN A O 1
ATOM 729 N N . PRO A 1 95 ? -9.357 -7.465 -0.645 1.00 96.81 95 PRO A N 1
ATOM 730 C CA . PRO A 1 95 ? -9.277 -6.338 -1.567 1.00 96.81 95 PRO A CA 1
ATOM 731 C C . PRO A 1 95 ? -7.879 -5.706 -1.595 1.00 96.81 95 PRO A C 1
ATOM 733 O O . PRO A 1 95 ? -7.375 -5.410 -2.679 1.00 96.81 95 PRO A O 1
ATOM 736 N N . LEU A 1 96 ? -7.203 -5.567 -0.445 1.00 97.44 96 LEU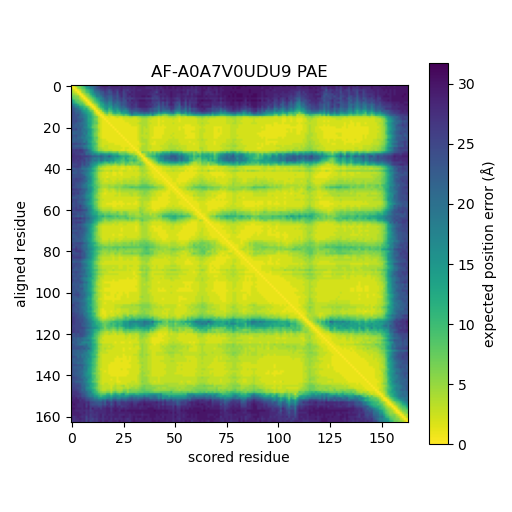 A N 1
ATOM 737 C CA . LEU A 1 96 ? -5.821 -5.081 -0.411 1.00 97.44 96 LEU A CA 1
ATOM 738 C C . LEU A 1 96 ? -4.868 -6.023 -1.150 1.00 97.44 96 LEU A C 1
ATOM 740 O O . LEU A 1 96 ? -4.052 -5.551 -1.935 1.00 97.44 96 LEU A O 1
ATOM 744 N N . ALA A 1 97 ? -4.986 -7.336 -0.929 1.00 97.50 97 ALA A N 1
ATOM 745 C CA . ALA A 1 97 ? -4.203 -8.350 -1.635 1.00 97.50 97 ALA A CA 1
ATOM 746 C C . ALA A 1 97 ? -4.273 -8.160 -3.152 1.00 97.50 97 ALA A C 1
ATOM 748 O O . ALA A 1 97 ? -3.247 -8.105 -3.824 1.00 97.50 97 ALA A O 1
ATOM 749 N N . HIS A 1 98 ? -5.492 -8.011 -3.673 1.00 97.38 98 HIS A N 1
ATOM 750 C CA . HIS A 1 98 ? -5.720 -7.824 -5.096 1.00 97.38 98 HIS A CA 1
ATOM 751 C C . HIS A 1 98 ? -5.113 -6.517 -5.620 1.00 97.38 98 HIS A C 1
ATOM 753 O O . HIS A 1 98 ? -4.452 -6.524 -6.656 1.00 97.38 98 HIS A O 1
ATOM 759 N N . ILE A 1 99 ? -5.300 -5.405 -4.900 1.00 97.38 99 ILE A N 1
ATOM 760 C CA . ILE A 1 99 ? -4.734 -4.108 -5.294 1.00 97.38 99 ILE A CA 1
ATOM 761 C C . ILE A 1 99 ? -3.206 -4.177 -5.323 1.00 97.38 99 ILE A C 1
ATOM 763 O O . ILE A 1 99 ? -2.603 -3.743 -6.302 1.00 97.38 99 ILE A O 1
ATOM 767 N N . LEU A 1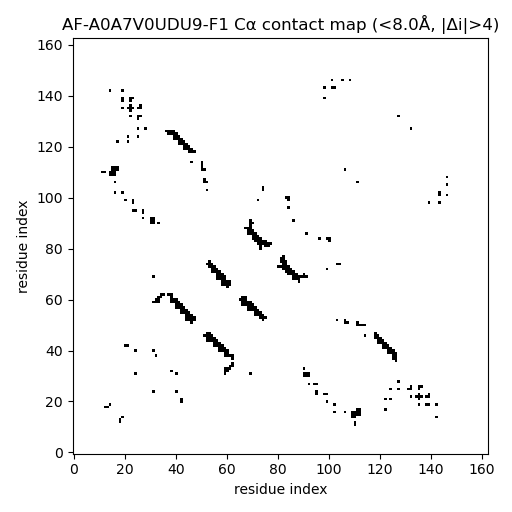 100 ? -2.583 -4.734 -4.279 1.00 97.25 100 LEU A N 1
ATOM 768 C CA . LEU A 1 100 ? -1.129 -4.861 -4.208 1.00 97.25 100 LEU A CA 1
ATOM 769 C C . LEU A 1 100 ? -0.591 -5.739 -5.337 1.00 97.25 100 LEU A C 1
ATOM 771 O O . LEU A 1 100 ? 0.367 -5.335 -5.981 1.00 97.25 100 LEU A O 1
ATOM 775 N N . GLU A 1 101 ? -1.233 -6.869 -5.636 1.00 96.75 101 GLU A N 1
ATOM 776 C CA . GLU A 1 101 ? -0.844 -7.722 -6.764 1.00 96.75 101 GLU A CA 1
ATOM 777 C C . GLU A 1 101 ? -0.884 -6.951 -8.088 1.00 96.75 101 GLU A C 1
ATOM 779 O O . GLU A 1 101 ? 0.101 -6.906 -8.818 1.00 96.75 101 GLU A O 1
ATOM 784 N N . VAL A 1 102 ? -1.990 -6.265 -8.386 1.00 95.56 102 VAL A N 1
ATOM 785 C CA . VAL A 1 102 ? -2.118 -5.528 -9.650 1.00 95.56 102 VAL A CA 1
ATOM 786 C C . VAL A 1 102 ? -1.078 -4.411 -9.753 1.00 95.56 102 VAL A C 1
ATOM 788 O O . VAL A 1 102 ? -0.410 -4.294 -10.781 1.00 95.56 102 VAL A O 1
ATOM 791 N N . VAL A 1 103 ? -0.919 -3.607 -8.699 1.00 94.81 103 VAL A N 1
ATOM 792 C CA . VAL A 1 103 ? 0.001 -2.461 -8.687 1.00 94.81 103 VAL A CA 1
ATOM 793 C C . VAL A 1 103 ? 1.453 -2.921 -8.781 1.00 94.81 103 VAL A C 1
ATOM 795 O O . VAL A 1 103 ? 2.214 -2.378 -9.580 1.00 94.81 103 VAL A O 1
ATOM 798 N N . MET A 1 104 ? 1.832 -3.944 -8.013 1.00 95.00 104 MET A N 1
ATOM 799 C CA . MET A 1 104 ? 3.202 -4.457 -7.973 1.00 95.00 104 MET A CA 1
ATOM 800 C C . MET A 1 104 ? 3.589 -5.232 -9.237 1.00 95.00 104 MET A C 1
ATOM 802 O O . MET A 1 104 ? 4.765 -5.247 -9.583 1.00 95.00 104 MET A O 1
ATOM 806 N N . GLN A 1 105 ? 2.646 -5.838 -9.961 1.00 95.31 105 GLN A N 1
ATOM 807 C CA . GLN A 1 105 ? 2.935 -6.484 -11.251 1.00 95.31 105 GLN A CA 1
ATOM 808 C C . GLN A 1 105 ? 3.016 -5.486 -12.418 1.00 95.31 105 GLN A C 1
ATOM 810 O O . GLN A 1 105 ? 3.645 -5.772 -13.433 1.00 95.31 105 GLN A O 1
ATOM 815 N N . HIS A 1 106 ? 2.412 -4.301 -12.278 1.00 94.56 106 HIS A N 1
ATOM 816 C CA . HIS A 1 106 ? 2.328 -3.290 -13.341 1.00 94.56 106 HIS A CA 1
ATOM 817 C C . HIS A 1 106 ? 2.998 -1.966 -12.948 1.00 94.56 106 HIS A C 1
ATOM 819 O O . HIS A 1 106 ? 2.562 -0.889 -13.355 1.00 94.56 106 HIS A O 1
ATOM 825 N N . GLN A 1 107 ? 4.073 -2.026 -12.155 1.00 92.94 107 GLN A N 1
ATOM 826 C CA . GLN A 1 107 ? 4.744 -0.831 -11.616 1.00 92.94 107 GLN A CA 1
ATOM 827 C C . GLN A 1 107 ? 5.245 0.121 -12.704 1.00 92.94 107 GLN A C 1
ATOM 829 O O . GLN A 1 107 ? 5.315 1.326 -12.492 1.00 92.94 107 GLN A O 1
ATOM 834 N N . ASN A 1 108 ? 5.566 -0.416 -13.883 1.00 90.69 108 ASN A N 1
ATOM 835 C CA . ASN A 1 108 ? 6.015 0.336 -15.052 1.00 90.69 108 ASN A CA 1
ATOM 836 C C . ASN A 1 108 ? 4.951 1.295 -15.615 1.00 90.69 108 ASN A C 1
ATOM 838 O O . ASN A 1 108 ? 5.282 2.128 -16.456 1.00 90.69 108 ASN A O 1
ATOM 842 N N . LEU A 1 109 ? 3.691 1.168 -15.186 1.00 90.69 109 LEU A N 1
ATOM 843 C CA . LEU A 1 109 ? 2.606 2.084 -15.541 1.00 90.69 109 LEU A CA 1
ATOM 844 C C . LEU A 1 109 ? 2.519 3.299 -14.610 1.00 90.69 109 LEU A C 1
ATOM 846 O O . LEU A 1 109 ? 1.763 4.226 -14.888 1.00 90.69 109 LEU A O 1
ATOM 850 N N . PHE A 1 110 ? 3.286 3.309 -13.520 1.00 90.50 110 PHE A N 1
ATOM 851 C CA . PHE A 1 110 ? 3.276 4.367 -12.519 1.00 90.50 110 PHE A CA 1
ATOM 852 C C . PHE A 1 110 ? 4.621 5.088 -12.474 1.00 90.50 110 PHE A C 1
ATOM 854 O O . PHE A 1 110 ? 5.671 4.536 -12.812 1.00 90.50 110 PHE A O 1
ATOM 861 N N . ALA A 1 111 ? 4.609 6.333 -11.999 1.00 90.81 111 ALA A N 1
ATOM 862 C CA . ALA A 1 111 ? 5.856 7.028 -11.713 1.00 90.81 111 ALA A CA 1
ATOM 863 C C . ALA A 1 111 ? 6.526 6.391 -10.482 1.00 90.81 111 ALA A C 1
ATOM 865 O O . ALA A 1 111 ? 6.005 6.475 -9.364 1.00 90.81 111 ALA A O 1
ATOM 866 N N . LEU A 1 112 ? 7.675 5.746 -10.702 1.00 88.25 112 LEU A N 1
ATOM 867 C CA . LEU A 1 112 ? 8.498 5.154 -9.648 1.00 88.25 112 LEU A CA 1
ATOM 868 C C . LEU A 1 112 ? 9.208 6.240 -8.820 1.00 88.25 112 LEU A C 1
ATOM 870 O O . LEU A 1 112 ? 9.536 7.309 -9.350 1.00 88.25 112 LEU A O 1
ATOM 874 N N . PRO A 1 113 ? 9.465 5.989 -7.523 1.00 82.81 113 PRO A N 1
ATOM 875 C CA . PRO A 1 113 ? 10.216 6.914 -6.687 1.00 82.81 113 PRO A CA 1
ATOM 876 C C . PRO A 1 113 ? 11.631 7.120 -7.242 1.00 82.81 113 PRO A C 1
ATOM 878 O O . PRO A 1 113 ? 12.284 6.196 -7.726 1.00 82.81 113 PRO A O 1
ATOM 881 N N . VAL A 1 114 ? 12.130 8.356 -7.157 1.00 77.12 114 VAL A N 1
ATOM 882 C CA . VAL A 1 114 ? 13.483 8.678 -7.621 1.00 77.12 114 VAL A CA 1
ATOM 883 C C . VAL A 1 114 ? 14.499 8.026 -6.684 1.00 77.12 114 VAL A C 1
ATOM 885 O O . VAL A 1 114 ? 14.633 8.425 -5.526 1.00 77.12 114 VAL A O 1
ATOM 888 N N . ASN A 1 115 ? 15.255 7.054 -7.195 1.00 69.69 115 ASN A N 1
ATOM 889 C CA . ASN A 1 115 ? 16.333 6.414 -6.449 1.00 69.69 115 ASN A CA 1
ATOM 890 C C . ASN A 1 115 ? 17.536 7.370 -6.314 1.00 69.69 115 ASN A C 1
ATOM 892 O O . ASN A 1 115 ? 18.458 7.370 -7.126 1.00 69.69 115 ASN A O 1
ATOM 896 N N . LEU A 1 116 ? 17.531 8.206 -5.272 1.00 70.38 116 LEU A N 1
ATOM 897 C CA . LEU A 1 116 ? 18.626 9.129 -4.928 1.00 70.38 116 LEU A CA 1
ATOM 898 C C . LEU A 1 116 ? 19.771 8.425 -4.167 1.00 70.38 116 LEU A C 1
ATOM 900 O O . LEU A 1 116 ? 20.336 8.987 -3.228 1.00 70.38 116 LEU A O 1
ATOM 904 N N . GLY A 1 117 ? 20.068 7.168 -4.511 1.00 70.19 117 GLY A N 1
ATOM 905 C CA . GLY A 1 117 ? 20.990 6.315 -3.753 1.00 70.19 117 GLY A CA 1
ATOM 906 C C . GLY A 1 117 ? 20.410 5.821 -2.423 1.00 70.19 117 GLY A C 1
ATOM 907 O O . GLY A 1 117 ? 21.158 5.389 -1.547 1.00 70.19 117 GLY A O 1
ATOM 908 N N . ARG A 1 118 ? 19.084 5.900 -2.253 1.00 78.56 118 ARG A N 1
ATOM 909 C CA . ARG A 1 118 ? 18.359 5.315 -1.121 1.00 78.56 118 ARG A CA 1
ATOM 910 C C . ARG A 1 118 ? 17.651 4.056 -1.617 1.00 78.56 118 ARG A C 1
ATOM 912 O O . ARG A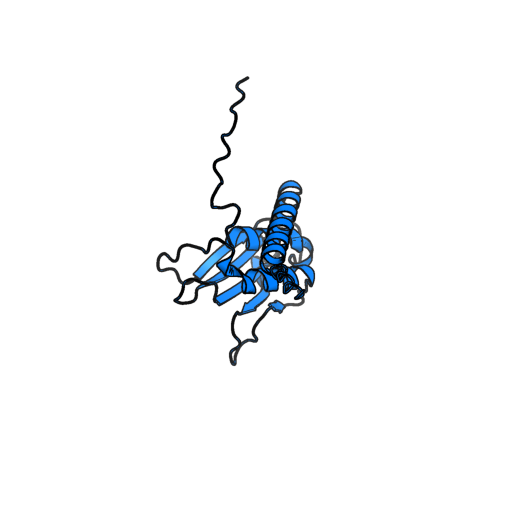 1 118 ? 16.659 4.188 -2.328 1.00 78.56 118 ARG A O 1
ATOM 919 N N . PRO A 1 119 ? 18.126 2.856 -1.246 1.00 81.44 119 PRO A N 1
ATOM 920 C CA . PRO A 1 119 ? 17.519 1.610 -1.705 1.00 81.44 119 PRO A CA 1
ATOM 921 C C . PRO A 1 119 ? 16.182 1.316 -1.014 1.00 81.44 119 PRO A C 1
ATOM 923 O O . PRO A 1 119 ? 15.527 0.346 -1.368 1.00 81.44 119 PRO A O 1
ATOM 926 N N . GLN A 1 120 ? 15.791 2.116 -0.017 1.00 88.12 120 GLN A N 1
ATOM 927 C CA . GLN A 1 120 ? 14.593 1.917 0.792 1.00 88.12 120 GLN A CA 1
ATOM 928 C C . GLN A 1 120 ? 13.836 3.232 0.975 1.00 88.12 120 GLN A C 1
ATOM 930 O O . GLN A 1 120 ? 14.450 4.295 1.143 1.00 88.12 120 GLN A O 1
ATOM 935 N N . GLY A 1 121 ? 12.509 3.142 0.982 1.00 90.25 121 GLY A N 1
ATOM 936 C CA . GLY A 1 121 ? 11.595 4.246 1.246 1.00 90.25 121 GLY A CA 1
ATOM 937 C C . GLY A 1 121 ? 10.560 3.901 2.312 1.00 90.25 121 GLY A C 1
ATOM 938 O O . GLY A 1 121 ? 10.336 2.735 2.641 1.00 90.25 121 GLY A O 1
ATOM 939 N N . LEU A 1 122 ? 9.956 4.946 2.883 1.00 92.50 122 LEU A N 1
ATOM 940 C CA . LEU A 1 122 ? 8.968 4.833 3.951 1.00 92.50 122 LEU A CA 1
ATOM 941 C C . LEU A 1 122 ? 7.846 5.854 3.748 1.00 92.50 122 LEU A C 1
ATOM 943 O O . LEU A 1 122 ? 8.108 7.056 3.679 1.00 92.50 122 LEU A O 1
ATOM 947 N N . LEU A 1 123 ? 6.600 5.384 3.732 1.00 93.44 123 LEU A N 1
ATOM 948 C CA . LEU A 1 123 ? 5.400 6.221 3.763 1.00 93.44 123 LEU A CA 1
ATOM 949 C C . LEU A 1 123 ? 4.724 6.071 5.118 1.00 93.44 123 LEU A C 1
ATOM 951 O O . LEU A 1 123 ? 4.541 4.954 5.588 1.00 93.44 123 LEU A O 1
ATOM 955 N N . GLN A 1 124 ? 4.322 7.178 5.737 1.00 93.75 124 GLN A N 1
ATOM 956 C CA . GLN A 1 124 ? 3.562 7.163 6.985 1.00 93.75 124 GLN A CA 1
ATOM 957 C C . GLN A 1 124 ? 2.168 7.734 6.741 1.00 93.75 124 GLN A C 1
ATOM 959 O O . GLN A 1 124 ? 2.021 8.837 6.220 1.00 93.75 124 GLN A O 1
ATOM 964 N N . ILE A 1 125 ? 1.152 6.980 7.147 1.00 93.50 125 ILE A N 1
ATOM 965 C CA . ILE A 1 125 ? -0.253 7.220 6.837 1.00 93.50 125 ILE A CA 1
ATOM 966 C C . ILE A 1 125 ? -1.011 7.323 8.156 1.00 93.50 125 ILE A C 1
ATOM 968 O O . ILE A 1 125 ? -1.037 6.393 8.967 1.00 93.50 125 ILE A O 1
ATOM 972 N N . ALA A 1 126 ? -1.592 8.495 8.392 1.00 90.94 126 ALA A N 1
ATOM 973 C CA . ALA A 1 126 ? -2.452 8.744 9.540 1.00 90.94 126 ALA A CA 1
ATOM 974 C C . ALA A 1 126 ? -3.893 8.304 9.247 1.00 90.94 126 ALA A C 1
ATOM 976 O O . ALA A 1 126 ? -4.244 8.018 8.104 1.00 90.94 126 ALA A O 1
ATOM 977 N N . MET A 1 127 ? -4.729 8.288 10.288 1.00 91.00 127 MET A N 1
ATOM 978 C CA . MET A 1 127 ? -6.150 7.971 10.157 1.00 91.00 127 MET A CA 1
ATOM 979 C C . MET A 1 127 ? -6.812 8.822 9.057 1.00 91.00 127 MET A C 1
ATOM 981 O O . MET A 1 127 ? -6.786 10.053 9.157 1.00 91.00 127 MET A O 1
ATOM 985 N N . PRO A 1 128 ? -7.404 8.191 8.025 1.00 92.62 128 PRO A N 1
ATOM 986 C CA . PRO A 1 128 ? -7.981 8.913 6.906 1.00 92.62 128 PRO A CA 1
ATOM 987 C C . PRO A 1 128 ? -9.290 9.591 7.305 1.00 92.62 128 PRO A C 1
ATOM 989 O O . PRO A 1 128 ? -10.077 9.063 8.094 1.00 92.62 128 PRO A O 1
ATOM 992 N N . THR A 1 129 ? -9.545 10.762 6.725 1.00 92.94 129 THR A N 1
ATOM 993 C CA . THR A 1 129 ? -10.869 11.390 6.771 1.00 92.94 129 THR A CA 1
ATOM 994 C C . THR A 1 129 ? -11.781 10.806 5.690 1.00 92.94 129 THR A C 1
ATOM 996 O O . THR A 1 129 ? -11.308 10.254 4.699 1.00 92.94 129 THR A O 1
ATOM 999 N N . ASP A 1 130 ? -13.097 11.017 5.793 1.00 93.56 130 ASP A N 1
ATOM 1000 C CA . ASP A 1 130 ? -14.048 10.614 4.740 1.00 93.56 130 ASP A CA 1
ATOM 1001 C C . ASP A 1 130 ? -13.689 11.176 3.357 1.00 93.56 130 ASP A C 1
ATOM 1003 O O . ASP A 1 130 ? -13.975 10.568 2.322 1.00 93.56 130 ASP A O 1
ATOM 1007 N N . LYS A 1 131 ? -13.087 12.370 3.327 1.00 94.69 131 LYS A N 1
ATOM 1008 C CA . LYS A 1 131 ? -12.627 12.997 2.090 1.00 94.69 131 LYS A CA 1
ATOM 1009 C C . LYS A 1 131 ? -11.435 12.238 1.510 1.00 94.69 131 LYS A C 1
ATOM 1011 O O . LYS A 1 131 ? -11.419 12.003 0.302 1.00 94.69 131 LYS A O 1
ATOM 1016 N N . ASP A 1 132 ? -10.485 11.849 2.356 1.00 93.31 132 ASP A N 1
ATOM 1017 C CA . ASP A 1 132 ? -9.305 11.085 1.946 1.00 93.31 132 ASP A CA 1
ATOM 1018 C C . ASP A 1 132 ? -9.719 9.707 1.437 1.00 93.31 132 ASP A C 1
ATOM 1020 O O . ASP A 1 132 ? -9.308 9.320 0.348 1.00 93.31 132 ASP A O 1
ATOM 1024 N N . SER A 1 133 ? -10.632 9.026 2.135 1.00 93.56 133 SER A N 1
ATOM 1025 C CA . SER A 1 133 ? -11.167 7.726 1.716 1.00 93.56 133 SER A CA 1
ATOM 1026 C C . SER A 1 133 ? -11.850 7.785 0.348 1.00 93.56 133 SER A C 1
ATOM 1028 O O . SER A 1 133 ? -11.632 6.915 -0.495 1.00 93.56 133 SER A O 1
ATOM 1030 N N . LYS A 1 134 ? -12.635 8.836 0.072 1.00 94.94 134 LYS A N 1
ATOM 1031 C CA . LYS A 1 134 ? -13.261 9.036 -1.248 1.00 94.94 134 LYS A CA 1
ATOM 1032 C C . LYS A 1 134 ? -12.232 9.306 -2.345 1.00 94.94 134 LYS A C 1
ATOM 1034 O O . LYS A 1 134 ? -12.365 8.771 -3.444 1.00 94.94 134 LYS A O 1
ATOM 1039 N N . ALA A 1 135 ? -11.225 10.131 -2.061 1.00 94.06 135 ALA A N 1
ATOM 1040 C CA . ALA A 1 135 ? -10.164 10.434 -3.018 1.00 94.06 135 ALA A CA 1
ATOM 1041 C C . ALA A 1 135 ? -9.304 9.195 -3.318 1.00 94.06 135 ALA A C 1
ATOM 1043 O O . ALA A 1 135 ? -9.025 8.913 -4.480 1.00 94.06 135 ALA A O 1
ATOM 1044 N N . ALA A 1 136 ? -8.955 8.423 -2.288 1.00 95.56 136 ALA A N 1
ATOM 1045 C CA . ALA A 1 136 ? -8.205 7.181 -2.409 1.00 95.56 136 ALA A CA 1
ATOM 1046 C C . ALA A 1 136 ? -8.978 6.126 -3.212 1.00 95.56 136 ALA A C 1
ATOM 1048 O O . ALA A 1 136 ? -8.421 5.515 -4.120 1.00 95.56 136 ALA A O 1
ATOM 1049 N N . ALA A 1 137 ? -10.282 5.968 -2.957 1.00 96.06 137 ALA A N 1
ATOM 1050 C CA . ALA A 1 137 ? -11.128 5.067 -3.739 1.00 96.06 137 ALA A CA 1
ATOM 1051 C C . ALA A 1 137 ? -11.170 5.457 -5.226 1.00 96.06 137 ALA A C 1
ATOM 1053 O O . ALA A 1 137 ? -11.085 4.592 -6.097 1.00 96.06 137 ALA A O 1
ATOM 1054 N N . ALA A 1 138 ? -11.259 6.755 -5.534 1.00 94.69 138 ALA A N 1
ATOM 1055 C CA . ALA A 1 138 ? -11.203 7.233 -6.913 1.00 94.69 138 ALA A CA 1
ATOM 1056 C C . ALA A 1 138 ? -9.839 6.947 -7.570 1.00 94.69 138 ALA A C 1
ATOM 1058 O O . ALA A 1 138 ? -9.809 6.489 -8.711 1.00 94.69 138 ALA A O 1
ATOM 1059 N N . ALA A 1 139 ? -8.735 7.158 -6.845 1.00 94.31 139 ALA A N 1
ATOM 1060 C CA . ALA A 1 139 ? -7.383 6.887 -7.332 1.00 94.31 139 ALA A CA 1
ATOM 1061 C C . ALA A 1 139 ? -7.153 5.393 -7.620 1.00 94.31 139 ALA A C 1
ATOM 1063 O O . ALA A 1 139 ? -6.660 5.048 -8.691 1.00 94.31 139 ALA A O 1
ATOM 1064 N N . ILE A 1 140 ? -7.580 4.499 -6.719 1.00 95.94 140 ILE A N 1
ATOM 1065 C CA . ILE A 1 140 ? -7.488 3.047 -6.933 1.00 95.94 140 ILE A CA 1
ATOM 1066 C C . ILE A 1 140 ? -8.323 2.611 -8.136 1.00 95.94 140 ILE A C 1
ATOM 1068 O O . ILE A 1 140 ? -7.820 1.897 -9.000 1.00 95.94 140 ILE A O 1
ATOM 1072 N N . ASN A 1 141 ? -9.569 3.075 -8.247 1.00 94.50 141 ASN A N 1
ATOM 1073 C CA . ASN A 1 141 ? -10.415 2.732 -9.391 1.00 94.50 141 ASN A CA 1
ATOM 1074 C C . ASN A 1 141 ? -9.807 3.207 -10.715 1.00 94.50 141 ASN A C 1
AT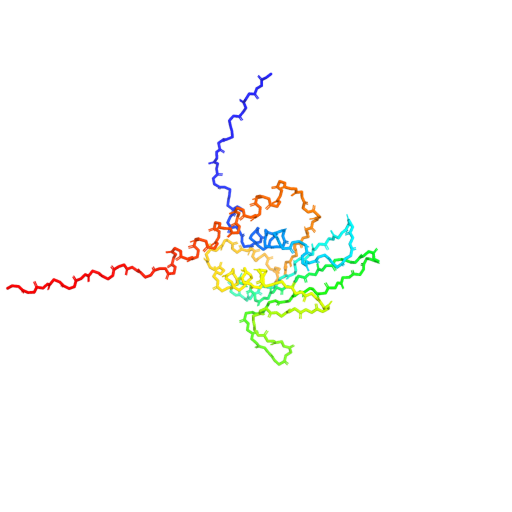OM 1076 O O . ASN A 1 141 ? -9.849 2.482 -11.707 1.00 94.50 141 ASN A O 1
ATOM 1080 N N . TYR A 1 142 ? -9.226 4.407 -10.735 1.00 91.19 142 TYR A N 1
ATOM 1081 C CA . TYR A 1 142 ? -8.523 4.914 -11.908 1.00 91.19 142 TYR A CA 1
ATOM 1082 C C . TYR A 1 142 ? -7.317 4.037 -12.265 1.00 91.19 142 TYR A C 1
ATOM 1084 O O . TYR A 1 142 ? -7.214 3.596 -13.408 1.00 91.19 142 TYR A O 1
ATOM 1092 N N . ALA A 1 143 ? -6.463 3.712 -11.290 1.00 91.50 143 ALA A N 1
ATOM 1093 C CA . ALA A 1 143 ? -5.279 2.881 -11.496 1.00 91.50 143 ALA A CA 1
ATOM 1094 C C . ALA A 1 143 ? -5.625 1.478 -12.023 1.00 91.50 143 ALA A C 1
ATOM 1096 O O . ALA A 1 143 ? -5.051 1.034 -13.015 1.00 91.50 143 ALA A O 1
ATOM 1097 N N . LEU A 1 144 ? -6.606 0.799 -11.419 1.00 92.69 144 LEU A N 1
ATOM 1098 C CA . LEU A 1 144 ? -7.035 -0.534 -11.860 1.00 92.69 144 LEU A CA 1
ATOM 1099 C C . LEU A 1 144 ? -7.644 -0.501 -13.270 1.00 92.69 144 LEU A C 1
ATOM 1101 O O . LEU A 1 144 ? -7.349 -1.362 -14.098 1.00 92.69 144 LEU A O 1
ATOM 1105 N N . ASN A 1 145 ? -8.453 0.517 -13.580 1.00 91.31 145 ASN A N 1
ATOM 1106 C CA . ASN A 1 145 ? -9.002 0.692 -14.925 1.00 91.31 145 ASN A CA 1
ATOM 1107 C C . ASN A 1 145 ? -7.909 0.987 -15.958 1.00 91.31 145 ASN A C 1
ATOM 1109 O O . ASN A 1 145 ? -7.985 0.486 -17.080 1.00 91.31 145 ASN A O 1
ATOM 1113 N N . HIS A 1 146 ? -6.893 1.770 -15.593 1.00 87.75 146 HIS A N 1
ATOM 1114 C CA . HIS A 1 146 ? -5.767 2.075 -16.468 1.00 87.75 146 HIS A CA 1
ATOM 1115 C C . HIS A 1 146 ? -4.990 0.808 -16.844 1.00 87.75 146 HIS A C 1
ATOM 1117 O O . HIS A 1 146 ? -4.776 0.559 -18.031 1.00 87.75 146 HIS A O 1
ATOM 1123 N N . VAL A 1 147 ? -4.676 -0.040 -15.858 1.00 88.81 147 VAL A N 1
ATOM 1124 C CA . VAL A 1 147 ? -4.045 -1.352 -16.082 1.00 88.81 147 VAL A CA 1
ATOM 1125 C C . VAL A 1 147 ? -4.897 -2.205 -17.030 1.00 88.81 147 VAL A C 1
ATOM 1127 O O . VAL A 1 147 ? -4.412 -2.642 -18.072 1.00 88.81 147 VAL A O 1
ATOM 1130 N N . ASN A 1 148 ? -6.193 -2.365 -16.740 1.00 88.25 148 ASN A N 1
ATOM 1131 C CA . ASN A 1 148 ? -7.104 -3.178 -17.559 1.00 88.25 148 ASN A CA 1
ATOM 1132 C C . ASN A 1 148 ? -7.222 -2.688 -19.013 1.00 88.25 148 ASN A C 1
ATOM 1134 O O . ASN A 1 148 ? -7.361 -3.488 -19.943 1.00 88.25 148 ASN A O 1
ATOM 1138 N N . SER A 1 149 ? -7.164 -1.371 -19.218 1.00 86.94 149 SER A N 1
ATOM 1139 C CA . SER A 1 149 ? -7.244 -0.758 -20.548 1.00 86.94 149 SER A CA 1
ATOM 1140 C C . SER A 1 149 ? -6.014 -1.078 -21.399 1.00 86.94 149 SER A C 1
ATOM 1142 O O . SER A 1 149 ? -6.136 -1.257 -22.607 1.00 86.94 149 SER A O 1
ATOM 1144 N N . ILE A 1 150 ? -4.839 -1.173 -20.773 1.00 80.25 150 ILE A N 1
ATOM 1145 C CA . ILE A 1 150 ? -3.569 -1.480 -21.444 1.00 80.25 150 ILE A CA 1
ATOM 1146 C C . ILE A 1 150 ? -3.424 -2.986 -21.687 1.00 80.25 150 ILE A C 1
ATOM 1148 O O . ILE A 1 150 ? -2.880 -3.396 -22.709 1.00 80.25 150 ILE A O 1
ATOM 1152 N N . SER A 1 151 ? -3.956 -3.815 -20.788 1.00 69.62 151 SER A N 1
ATOM 1153 C CA . SER A 1 151 ? -3.942 -5.277 -20.919 1.00 69.62 151 SER A CA 1
ATOM 1154 C C . SER A 1 151 ? -4.974 -5.826 -21.918 1.00 69.62 151 SER A C 1
ATOM 1156 O O . SER A 1 151 ? -4.976 -7.026 -22.193 1.00 69.62 151 SER A O 1
ATOM 1158 N N . SER A 1 152 ? -5.854 -4.984 -22.472 1.00 57.12 152 SER A N 1
ATOM 1159 C CA . SER A 1 152 ? -6.831 -5.399 -23.486 1.00 57.12 152 SER A CA 1
ATOM 1160 C C . SER A 1 152 ? -6.144 -5.589 -24.852 1.00 57.12 152 SER A C 1
ATOM 1162 O O . SER A 1 152 ? -5.533 -4.643 -25.352 1.00 57.12 152 SER A O 1
ATOM 1164 N N . PRO A 1 153 ? -6.223 -6.773 -25.493 1.00 52.47 153 PRO A N 1
ATOM 1165 C CA . PRO A 1 153 ? -5.597 -6.994 -26.793 1.00 52.47 153 PRO A CA 1
ATOM 1166 C C . PRO A 1 153 ? -6.225 -6.092 -27.866 1.00 52.47 153 PRO A C 1
ATOM 1168 O O . PRO A 1 153 ? -7.447 -5.960 -27.948 1.00 52.47 153 PRO A O 1
ATOM 1171 N N . LEU A 1 154 ? -5.371 -5.495 -28.705 1.00 45.94 154 LEU A N 1
ATOM 1172 C CA . LEU A 1 154 ? -5.757 -4.774 -29.921 1.00 45.94 154 LEU A CA 1
ATOM 1173 C C . LEU A 1 154 ? -6.744 -5.643 -30.733 1.00 45.94 154 LEU A C 1
ATOM 1175 O O . LEU A 1 154 ? -6.448 -6.829 -30.921 1.00 45.94 154 LEU A O 1
ATOM 1179 N N . PRO A 1 155 ? -7.886 -5.119 -31.230 1.00 45.88 155 PRO A N 1
ATOM 1180 C CA . PRO A 1 155 ? -8.746 -5.904 -32.101 1.00 45.88 155 PRO A CA 1
ATOM 1181 C C . PRO A 1 155 ? -7.929 -6.281 -33.333 1.00 45.88 155 PRO A C 1
ATOM 1183 O O . PRO A 1 155 ? -7.486 -5.419 -34.090 1.00 45.88 155 PRO A O 1
ATOM 1186 N N . THR A 1 156 ? -7.670 -7.578 -33.481 1.00 49.12 156 THR A N 1
ATOM 1187 C CA . THR A 1 156 ? -6.990 -8.141 -34.641 1.00 49.12 156 THR A CA 1
ATOM 1188 C C . THR A 1 156 ? -7.821 -7.765 -35.860 1.00 49.12 156 THR A C 1
ATOM 1190 O O . THR A 1 156 ? -8.979 -8.175 -35.959 1.00 49.12 156 THR A O 1
ATOM 1193 N N . GLU A 1 157 ? -7.266 -6.939 -36.750 1.00 47.28 157 GLU A N 1
ATOM 1194 C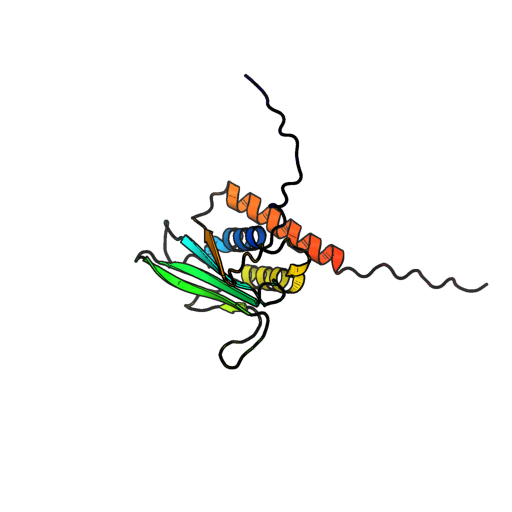 CA . GLU A 1 157 ? -7.879 -6.686 -38.049 1.00 47.28 157 GLU A CA 1
ATOM 1195 C C . GLU A 1 157 ? -8.203 -8.034 -38.701 1.00 47.28 157 GLU A C 1
ATOM 1197 O O . GLU A 1 157 ? -7.357 -8.927 -38.795 1.00 47.28 157 GLU A O 1
ATOM 1202 N N . LEU A 1 158 ? -9.468 -8.198 -39.088 1.00 57.62 158 LEU A N 1
ATOM 1203 C CA . LEU A 1 158 ? -9.946 -9.374 -39.799 1.00 57.62 158 LEU A CA 1
ATOM 1204 C C . LEU A 1 158 ? -9.125 -9.535 -41.088 1.00 57.62 158 LEU A C 1
ATOM 1206 O O . LEU A 1 158 ? -8.991 -8.558 -41.831 1.00 57.62 158 LEU A O 1
ATOM 1210 N N . PRO A 1 159 ? -8.611 -10.736 -41.411 1.00 54.62 159 PRO A N 1
ATOM 1211 C CA . PRO A 1 159 ? -8.018 -10.962 -42.715 1.00 54.62 159 PRO A CA 1
ATOM 1212 C C . PRO A 1 159 ? -9.096 -10.730 -43.774 1.00 54.62 159 PRO A C 1
ATOM 1214 O O . PRO A 1 159 ? -10.165 -11.344 -43.739 1.00 54.62 159 PRO A O 1
ATOM 1217 N N . GLY A 1 160 ? -8.804 -9.813 -44.698 1.00 55.91 160 GLY A N 1
ATOM 1218 C CA . GLY A 1 160 ? -9.607 -9.581 -45.887 1.00 55.91 160 GLY A CA 1
ATOM 1219 C C . GLY A 1 160 ? -9.895 -10.910 -46.575 1.00 55.91 160 GLY A C 1
ATOM 1220 O O . GLY A 1 160 ? -8.985 -11.615 -47.010 1.00 55.91 160 GLY A O 1
ATOM 1221 N N . ILE A 1 161 ? -11.176 -11.262 -46.621 1.00 57.78 161 ILE A N 1
ATOM 1222 C CA . ILE A 1 161 ? -11.674 -12.411 -47.364 1.00 57.78 161 ILE A CA 1
ATOM 1223 C C . ILE A 1 161 ? -11.430 -12.120 -48.845 1.00 57.78 161 ILE A C 1
ATOM 1225 O O . ILE A 1 161 ? -11.888 -11.105 -49.370 1.00 57.78 161 ILE A O 1
ATOM 1229 N N . CYS A 1 162 ? -10.671 -13.007 -49.487 1.00 50.25 162 CYS A N 1
ATOM 1230 C CA . CYS A 1 162 ? -10.456 -13.029 -50.926 1.00 50.25 162 CYS A CA 1
ATOM 1231 C C . CYS A 1 162 ? -11.793 -13.068 -51.683 1.00 50.25 162 CYS A C 1
ATOM 1233 O O . CYS A 1 162 ? -12.663 -13.881 -51.359 1.00 50.25 162 CYS A O 1
ATOM 1235 N N . LEU A 1 163 ? -11.905 -12.238 -52.722 1.00 59.69 163 LEU A N 1
ATOM 1236 C CA . LEU A 1 163 ? -12.782 -12.456 -53.872 1.00 59.69 163 LEU A CA 1
ATOM 1237 C C . LEU A 1 163 ? -11.912 -12.722 -55.099 1.00 59.69 163 LEU A C 1
ATOM 1239 O O . LEU A 1 163 ? -10.866 -12.042 -55.217 1.00 59.69 163 LEU A O 1
#

pLDDT: mean 83.47, std 18.55, range [28.67, 97.88]

Nearest PDB structures (foldseek):
  2miz-assembly1_A  TM=3.144E-01  e=1.020E+00  Murine cytomegalovirus (strain K181)
  3l9i-assembly1_A  TM=4.527E-01  e=4.978E+00  Sus scrofa
  2hzm-assembly3_E  TM=1.851E-01  e=9.618E-01  Saccharomyces cerevisiae
  2pn1-assembly1_A-2  TM=2.866E-01  e=8.955E+00  Exiguobacterium sibiricum 255-15
  2rs7-assembly1_A  TM=2.179E-01  e=7.963E+00  Mus musculus